Protein AF-A0A833U0K0-F1 (afdb_monomer_lite)

Organism: Juglans regia (NCBI:txid51240)

Structure (mmCIF, N/CA/C/O backbone):
data_AF-A0A833U0K0-F1
#
_entry.id   AF-A0A833U0K0-F1
#
loop_
_atom_site.group_PDB
_atom_site.id
_atom_site.type_symbol
_atom_site.label_atom_id
_atom_site.label_alt_id
_atom_site.label_comp_id
_atom_site.label_asym_id
_atom_site.label_entity_id
_atom_site.label_seq_id
_atom_site.pdbx_PDB_ins_code
_atom_site.Cartn_x
_atom_site.Cartn_y
_atom_site.Cartn_z
_atom_site.occupancy
_atom_site.B_iso_or_equiv
_atom_site.auth_seq_id
_atom_site.auth_comp_id
_atom_site.auth_asym_id
_atom_site.auth_atom_id
_atom_site.pdbx_PDB_model_num
ATOM 1 N N . MET A 1 1 ? 14.873 -7.275 -1.011 1.00 56.06 1 MET A N 1
ATOM 2 C CA . MET A 1 1 ? 14.297 -7.747 0.271 1.00 56.06 1 MET A CA 1
ATOM 3 C C . MET A 1 1 ? 14.616 -6.704 1.340 1.00 56.06 1 MET A C 1
ATOM 5 O O . MET A 1 1 ? 15.774 -6.306 1.410 1.00 56.06 1 MET A O 1
ATOM 9 N N . ARG A 1 2 ? 13.633 -6.183 2.099 1.00 70.00 2 ARG A N 1
ATOM 10 C CA . ARG A 1 2 ? 13.921 -5.158 3.129 1.00 70.00 2 ARG A CA 1
ATOM 11 C C . ARG A 1 2 ? 14.828 -5.744 4.229 1.00 70.00 2 ARG A C 1
ATOM 13 O O . ARG A 1 2 ? 14.642 -6.913 4.575 1.00 70.00 2 ARG A O 1
ATOM 20 N N . PRO A 1 3 ? 15.775 -4.975 4.798 1.00 81.50 3 PRO A N 1
ATOM 21 C CA . PRO A 1 3 ? 16.611 -5.437 5.905 1.00 81.50 3 PRO A CA 1
ATOM 22 C C . PRO A 1 3 ? 15.776 -5.949 7.088 1.00 81.50 3 PRO A C 1
ATOM 24 O O . PRO A 1 3 ? 14.815 -5.298 7.503 1.00 81.50 3 PRO A O 1
ATOM 27 N N . LYS A 1 4 ? 16.158 -7.097 7.670 1.00 82.00 4 LYS A N 1
ATOM 28 C CA . LYS A 1 4 ? 15.423 -7.727 8.788 1.00 82.00 4 LYS A CA 1
ATOM 29 C C . LYS A 1 4 ? 15.215 -6.776 9.973 1.00 82.00 4 LYS A C 1
ATOM 31 O O . LYS A 1 4 ? 14.135 -6.784 10.554 1.00 82.00 4 LYS A O 1
ATOM 36 N N . GLY A 1 5 ? 16.209 -5.936 10.278 1.00 85.88 5 GLY A N 1
ATOM 37 C CA . GLY A 1 5 ? 16.130 -4.949 11.361 1.00 85.88 5 GLY A CA 1
ATOM 38 C C . GLY A 1 5 ? 15.002 -3.931 11.167 1.00 85.88 5 GLY A C 1
ATOM 39 O O . GLY A 1 5 ? 14.215 -3.718 12.081 1.00 85.88 5 GLY A O 1
ATOM 40 N N . GLN A 1 6 ? 14.838 -3.392 9.953 1.00 85.06 6 GLN A N 1
ATOM 41 C CA . GLN A 1 6 ? 13.752 -2.449 9.647 1.00 85.06 6 GLN A CA 1
ATOM 42 C C . GLN A 1 6 ? 12.370 -3.093 9.810 1.00 85.06 6 GLN A C 1
ATOM 44 O O . GLN A 1 6 ? 11.446 -2.468 10.322 1.00 85.06 6 GLN A O 1
ATOM 49 N N . MET A 1 7 ? 12.229 -4.360 9.408 1.00 86.19 7 MET A N 1
ATOM 50 C CA . MET A 1 7 ? 10.978 -5.101 9.597 1.00 86.19 7 MET A CA 1
ATOM 51 C C . MET A 1 7 ? 10.701 -5.413 11.072 1.00 86.19 7 MET A C 1
ATOM 53 O O . MET A 1 7 ? 9.538 -5.504 11.451 1.00 86.19 7 MET A O 1
ATOM 57 N N . GLY A 1 8 ? 11.744 -5.585 11.890 1.00 91.06 8 GLY A N 1
ATOM 58 C CA . GLY A 1 8 ? 11.626 -5.731 13.342 1.00 91.06 8 GLY A CA 1
ATOM 59 C C . GLY A 1 8 ? 11.075 -4.465 13.989 1.00 91.06 8 GLY A C 1
ATOM 60 O O . GLY A 1 8 ? 10.008 -4.519 14.589 1.00 91.06 8 GLY A O 1
ATOM 61 N N . MET A 1 9 ? 11.728 -3.324 13.753 1.00 92.06 9 MET A N 1
ATOM 62 C CA . MET A 1 9 ? 11.304 -2.024 14.296 1.00 92.06 9 MET A CA 1
ATOM 63 C C . MET A 1 9 ? 9.889 -1.635 13.861 1.00 92.06 9 MET A C 1
ATOM 65 O O . MET A 1 9 ? 9.125 -1.077 14.638 1.00 92.06 9 MET A O 1
ATOM 69 N N . PHE A 1 10 ? 9.513 -1.943 12.616 1.00 88.25 10 PHE A N 1
ATOM 70 C CA . PHE A 1 10 ? 8.149 -1.705 12.152 1.00 88.25 10 PHE A CA 1
ATOM 71 C C . PHE A 1 10 ? 7.121 -2.528 12.940 1.00 88.25 10 PHE A C 1
ATOM 73 O O . PHE A 1 10 ? 6.083 -1.995 13.318 1.00 88.25 10 PHE A O 1
ATOM 80 N N . ARG A 1 11 ? 7.398 -3.813 13.207 1.00 92.31 11 ARG A N 1
ATOM 81 C CA . ARG A 1 11 ? 6.494 -4.657 14.008 1.00 92.31 11 ARG A CA 1
ATOM 82 C C . ARG A 1 11 ? 6.409 -4.180 15.451 1.00 92.31 11 ARG A C 1
ATOM 84 O O . ARG A 1 11 ? 5.308 -4.085 15.971 1.00 92.31 11 ARG A O 1
ATOM 91 N N . GLU A 1 12 ? 7.545 -3.833 16.042 1.00 96.00 12 GLU A N 1
ATOM 92 C CA . GLU A 1 12 ? 7.615 -3.283 17.395 1.00 96.00 12 GLU A CA 1
ATOM 93 C C . GLU A 1 12 ? 6.802 -1.987 17.513 1.00 96.00 12 GLU A C 1
ATOM 95 O O . GLU A 1 12 ? 6.012 -1.835 18.438 1.00 96.00 12 GLU A O 1
ATOM 100 N N . ALA A 1 13 ? 6.901 -1.085 16.531 1.00 94.56 13 ALA A N 1
ATOM 101 C CA . ALA A 1 13 ? 6.092 0.129 16.507 1.00 94.56 13 ALA A CA 1
ATOM 102 C C . ALA A 1 13 ? 4.584 -0.167 16.439 1.00 94.56 13 ALA A C 1
ATOM 104 O O . ALA A 1 13 ? 3.803 0.524 17.088 1.00 94.56 13 ALA A O 1
ATOM 105 N N . LEU A 1 14 ? 4.157 -1.183 15.680 1.00 95.69 14 LEU A N 1
ATOM 106 C CA . LEU A 1 14 ? 2.748 -1.589 15.662 1.00 95.69 14 LEU A CA 1
ATOM 107 C C . LEU A 1 14 ? 2.306 -2.170 17.008 1.00 95.69 14 LEU A C 1
ATOM 109 O O . LEU A 1 14 ? 1.221 -1.844 17.475 1.00 95.69 14 LEU A O 1
ATOM 113 N N . GLU A 1 15 ? 3.150 -2.990 17.629 1.00 96.00 15 GLU A N 1
ATOM 114 C CA . GLU A 1 15 ? 2.871 -3.645 18.907 1.00 96.00 15 GLU A CA 1
ATOM 115 C C . GLU A 1 15 ? 2.772 -2.639 20.060 1.00 96.00 15 GLU A C 1
ATOM 117 O O . GLU A 1 15 ? 1.771 -2.628 20.765 1.00 96.00 15 GLU A O 1
ATOM 122 N N . ILE A 1 16 ? 3.735 -1.719 20.190 1.00 96.69 16 ILE A N 1
ATOM 123 C CA . ILE A 1 16 ? 3.742 -0.681 21.240 1.00 96.69 16 ILE A CA 1
ATOM 124 C C . ILE A 1 16 ? 2.510 0.233 21.155 1.00 96.69 16 ILE A C 1
ATOM 126 O O . ILE A 1 16 ? 2.073 0.781 22.165 1.00 96.69 16 ILE A O 1
ATOM 130 N N . ASN A 1 17 ? 1.955 0.418 19.955 1.00 96.38 17 ASN A N 1
ATOM 131 C CA . ASN A 1 17 ? 0.803 1.289 19.726 1.00 96.38 17 ASN A CA 1
ATOM 132 C C . ASN A 1 17 ? -0.531 0.524 19.629 1.00 96.38 17 ASN A C 1
ATOM 134 O O . ASN A 1 17 ? -1.540 1.128 19.255 1.00 96.38 17 ASN A O 1
ATOM 138 N N . ASP A 1 18 ? -0.547 -0.785 19.916 1.00 96.50 18 ASP A N 1
ATOM 139 C CA . ASP A 1 18 ? -1.721 -1.658 19.768 1.00 96.50 18 ASP A CA 1
ATOM 140 C C . ASP A 1 18 ? -2.400 -1.521 18.391 1.00 96.50 18 ASP A C 1
ATOM 142 O O . ASP A 1 18 ? -3.627 -1.509 18.266 1.00 96.50 18 ASP A O 1
ATOM 146 N N . LEU A 1 19 ? -1.600 -1.368 17.333 1.00 97.38 19 LEU A N 1
ATOM 147 C CA . LEU A 1 19 ? -2.072 -1.187 15.965 1.00 97.38 19 LEU A CA 1
ATOM 148 C C . LEU A 1 19 ? -2.176 -2.534 15.252 1.00 97.38 19 LEU A C 1
ATOM 150 O O . LEU A 1 19 ? -1.190 -3.244 15.054 1.00 97.38 19 LEU A O 1
ATOM 154 N N . TYR A 1 20 ? -3.378 -2.849 14.780 1.00 94.88 20 TYR A N 1
ATOM 155 C CA . TYR A 1 20 ? -3.669 -4.096 14.082 1.00 94.88 20 TYR A CA 1
ATOM 156 C C . TYR A 1 20 ? -3.960 -3.833 12.613 1.00 94.88 20 TYR A C 1
ATOM 158 O O . TYR A 1 20 ? -4.687 -2.900 12.277 1.00 94.88 20 TYR A O 1
ATOM 166 N N . ASP A 1 21 ? -3.426 -4.684 11.739 1.00 94.88 21 ASP A N 1
ATOM 167 C CA . ASP A 1 21 ? -3.758 -4.689 10.313 1.00 94.88 21 ASP A CA 1
ATOM 168 C C . ASP A 1 21 ? -5.268 -4.911 10.135 1.00 94.88 21 ASP A C 1
ATOM 170 O O . ASP A 1 21 ? -5.817 -5.901 10.621 1.00 94.88 21 ASP A O 1
ATOM 174 N N . MET A 1 22 ? -5.942 -3.980 9.459 1.00 94.75 22 MET A N 1
ATOM 175 C CA . MET A 1 22 ? -7.389 -4.051 9.231 1.00 94.75 22 MET A CA 1
ATOM 176 C C . MET A 1 22 ? -7.769 -5.066 8.147 1.00 94.75 22 MET A C 1
ATOM 178 O O . MET A 1 22 ? -8.950 -5.362 7.971 1.00 94.75 22 MET A O 1
ATOM 182 N N . GLY A 1 23 ? -6.789 -5.610 7.421 1.00 92.06 23 GLY A N 1
ATOM 183 C CA . GLY A 1 23 ? -7.043 -6.493 6.291 1.00 92.06 23 GLY A CA 1
ATOM 184 C C . GLY A 1 23 ? -7.661 -5.751 5.106 1.00 92.06 23 GLY A C 1
ATOM 185 O O . GLY A 1 23 ? -7.593 -4.528 5.023 1.00 92.06 23 GLY A O 1
ATOM 186 N N . TYR A 1 24 ? -8.209 -6.514 4.161 1.00 92.62 24 TYR A N 1
ATOM 187 C CA . TYR A 1 24 ? -8.788 -6.006 2.917 1.00 92.62 24 TYR A CA 1
ATOM 188 C C . TYR A 1 24 ? -10.021 -6.821 2.531 1.00 92.62 24 TYR A C 1
ATOM 190 O O . TYR A 1 24 ? -10.082 -8.025 2.782 1.00 92.62 24 TYR A O 1
ATOM 198 N N . VAL A 1 25 ? -10.964 -6.172 1.856 1.00 91.56 25 VAL A N 1
ATOM 199 C CA . VAL A 1 25 ? -12.017 -6.812 1.066 1.00 91.56 25 VAL A CA 1
ATOM 200 C C . VAL A 1 25 ? -11.636 -6.684 -0.407 1.00 91.56 25 VAL A C 1
ATOM 202 O O . VAL A 1 25 ? -11.413 -5.574 -0.882 1.00 91.56 25 VAL A O 1
ATOM 205 N N . GLY A 1 26 ? -11.549 -7.799 -1.134 1.00 88.69 26 GLY A N 1
ATOM 206 C CA . GLY A 1 26 ? -11.089 -7.813 -2.530 1.00 88.69 26 GLY A CA 1
ATOM 207 C C . GLY A 1 26 ? -9.569 -7.972 -2.665 1.00 88.69 26 GLY A C 1
ATOM 208 O O . GLY A 1 26 ? -8.947 -8.677 -1.869 1.00 88.69 26 GLY A O 1
ATOM 209 N N . ASP A 1 27 ? -8.972 -7.355 -3.694 1.00 87.81 27 ASP A N 1
ATOM 210 C CA . ASP A 1 27 ? -7.545 -7.523 -4.018 1.00 87.81 27 ASP A CA 1
ATOM 211 C C . ASP A 1 27 ? -6.632 -6.860 -2.966 1.00 87.81 27 ASP A C 1
ATOM 213 O O . ASP A 1 27 ? -6.602 -5.641 -2.819 1.00 87.81 27 ASP A O 1
ATOM 217 N N . CYS A 1 28 ? -5.846 -7.654 -2.237 1.00 90.06 28 CYS A N 1
ATOM 218 C CA . CYS A 1 28 ? -4.974 -7.151 -1.175 1.00 90.06 28 CYS A CA 1
ATOM 219 C C . CYS A 1 28 ? -3.616 -6.629 -1.677 1.00 90.06 28 CYS A C 1
ATOM 221 O O . CYS A 1 28 ? -2.801 -6.169 -0.873 1.00 90.06 28 CYS A O 1
ATOM 223 N N . PHE A 1 29 ? -3.336 -6.708 -2.980 1.00 89.38 29 PHE A N 1
ATOM 224 C CA . PHE A 1 29 ? -2.074 -6.246 -3.545 1.00 89.38 29 PHE A CA 1
ATOM 225 C C . PHE A 1 29 ? -2.098 -4.744 -3.841 1.00 89.38 29 PHE A C 1
ATOM 227 O O . PHE A 1 29 ? -2.996 -4.234 -4.508 1.00 89.38 29 PHE A O 1
ATOM 234 N N . THR A 1 30 ? -1.062 -4.035 -3.396 1.00 87.88 30 THR A N 1
ATOM 235 C CA . THR A 1 30 ? -0.940 -2.575 -3.572 1.00 87.88 30 THR A CA 1
ATOM 236 C C . THR A 1 30 ? 0.180 -2.193 -4.538 1.00 87.88 30 THR A C 1
ATOM 238 O O . THR A 1 30 ? 0.292 -1.041 -4.959 1.00 87.88 30 THR A O 1
ATOM 241 N N . TRP A 1 31 ? 0.978 -3.177 -4.959 1.00 88.12 31 TRP A N 1
ATOM 242 C CA . TRP A 1 31 ? 2.044 -3.016 -5.932 1.00 88.12 31 TRP A CA 1
ATOM 243 C C . TRP A 1 31 ? 2.143 -4.229 -6.865 1.00 88.12 31 TRP A C 1
ATOM 245 O O . TRP A 1 31 ? 1.825 -5.357 -6.491 1.00 88.12 31 TRP A O 1
ATOM 255 N N . SER A 1 32 ? 2.616 -3.996 -8.088 1.00 88.50 32 SER A N 1
ATOM 256 C CA . SER A 1 32 ? 3.035 -5.048 -9.015 1.00 88.50 32 SER A CA 1
ATOM 257 C C . SER A 1 32 ? 4.229 -4.573 -9.835 1.00 88.50 32 SER A C 1
ATOM 259 O O . SER A 1 32 ? 4.370 -3.368 -10.069 1.00 88.50 32 SER A O 1
ATOM 261 N N . ASN A 1 33 ? 5.049 -5.506 -10.316 1.00 87.06 33 ASN A N 1
ATOM 262 C CA . ASN A 1 33 ? 6.130 -5.179 -11.250 1.00 87.06 33 ASN A CA 1
ATOM 263 C C . ASN A 1 33 ? 5.613 -4.813 -12.656 1.00 87.06 33 ASN A C 1
ATOM 265 O O . ASN A 1 33 ? 6.348 -4.220 -13.440 1.00 87.06 33 ASN A O 1
ATOM 269 N N . GLY A 1 34 ? 4.342 -5.106 -12.963 1.00 84.00 34 GLY A N 1
ATOM 270 C CA . GLY A 1 34 ? 3.680 -4.715 -14.210 1.00 84.00 34 GLY A CA 1
ATOM 271 C C . GLY A 1 34 ? 4.151 -5.480 -15.448 1.0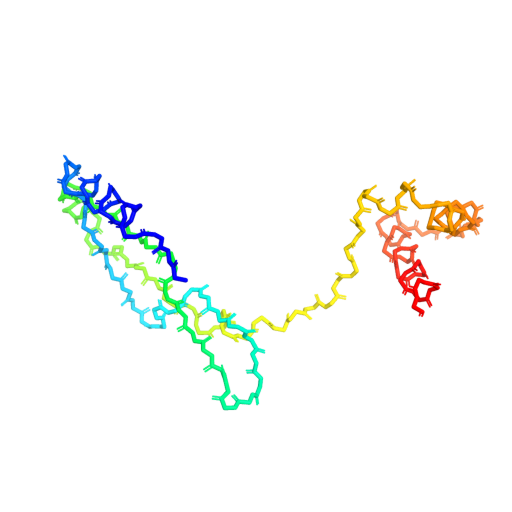0 84.00 34 GLY A C 1
ATOM 272 O O . GLY A 1 34 ? 3.948 -5.003 -16.562 1.00 84.00 34 GLY A O 1
ATOM 273 N N . HIS A 1 35 ? 4.804 -6.629 -15.270 1.00 86.56 35 HIS A N 1
ATOM 274 C CA . HIS A 1 35 ? 5.239 -7.467 -16.384 1.00 86.56 35 HIS A CA 1
ATOM 275 C C . HIS A 1 35 ? 4.050 -8.229 -16.985 1.00 86.56 35 HIS A C 1
ATOM 277 O O . HIS A 1 35 ? 3.124 -8.610 -16.275 1.00 86.56 35 HIS A O 1
ATOM 283 N N . ASN A 1 36 ? 4.085 -8.469 -18.295 1.00 86.94 36 ASN A N 1
ATOM 284 C CA . ASN A 1 36 ? 3.044 -9.217 -19.010 1.00 86.94 36 ASN A CA 1
ATOM 285 C C . ASN A 1 36 ? 3.444 -10.683 -19.265 1.00 86.94 36 ASN A C 1
ATOM 287 O O . ASN A 1 36 ? 2.865 -11.339 -20.127 1.00 86.94 36 ASN A O 1
ATOM 291 N N . ASP A 1 37 ? 4.456 -11.181 -18.557 1.00 89.06 37 ASP A N 1
ATOM 292 C CA . ASP A 1 37 ? 5.020 -12.519 -18.717 1.00 89.06 37 ASP A CA 1
ATOM 293 C C . ASP A 1 37 ? 4.943 -13.330 -17.409 1.00 89.06 37 ASP A C 1
ATOM 295 O O . ASP A 1 37 ? 4.328 -12.926 -16.420 1.00 89.06 37 ASP A O 1
ATOM 299 N N . HIS A 1 38 ? 5.591 -14.495 -17.398 1.00 91.44 38 HIS A N 1
ATOM 300 C CA . HIS A 1 38 ? 5.640 -15.403 -16.251 1.00 91.44 38 HIS A CA 1
ATOM 301 C C . HIS A 1 38 ? 6.410 -14.848 -15.038 1.00 91.44 38 HIS A C 1
ATOM 303 O O . HIS A 1 38 ? 6.391 -15.464 -13.976 1.00 91.44 38 HIS A O 1
ATOM 309 N N . THR A 1 39 ? 7.080 -13.701 -15.171 1.00 92.50 39 THR A N 1
ATOM 310 C CA . THR A 1 39 ? 7.769 -13.023 -14.066 1.00 92.50 39 THR A CA 1
ATOM 311 C C . THR A 1 39 ? 6.861 -12.023 -13.342 1.00 92.50 39 THR A C 1
ATOM 313 O O . THR A 1 39 ? 7.296 -11.360 -12.394 1.00 92.50 39 THR A O 1
ATOM 316 N N . PHE A 1 40 ? 5.592 -11.902 -13.756 1.00 89.12 40 PHE A N 1
ATOM 317 C CA . PHE A 1 40 ? 4.601 -11.056 -13.099 1.00 89.12 40 PHE A CA 1
ATOM 318 C C . PHE A 1 40 ? 4.501 -11.361 -11.601 1.00 89.12 40 PHE A C 1
ATOM 320 O O . PHE A 1 40 ? 4.172 -12.470 -11.184 1.00 89.12 40 PHE A O 1
ATOM 327 N N . THR A 1 41 ? 4.768 -10.342 -10.788 1.00 90.44 41 THR A N 1
ATOM 328 C CA . THR A 1 41 ? 4.732 -10.421 -9.327 1.00 90.44 41 THR A CA 1
ATOM 329 C C . THR A 1 41 ? 3.887 -9.282 -8.777 1.00 90.44 41 THR A C 1
ATOM 331 O O . THR A 1 41 ? 4.037 -8.127 -9.190 1.00 90.44 41 THR A O 1
ATOM 334 N N . LYS A 1 42 ? 3.023 -9.602 -7.810 1.00 90.88 42 LYS A N 1
ATOM 335 C CA . LYS A 1 42 ? 2.287 -8.630 -6.998 1.00 90.88 42 LYS A CA 1
ATOM 336 C C . LYS A 1 42 ? 2.740 -8.707 -5.543 1.00 90.88 42 LYS A C 1
ATOM 338 O O . LYS A 1 42 ? 2.978 -9.793 -5.023 1.00 90.88 42 LYS A O 1
ATOM 343 N N . GLU A 1 43 ? 2.805 -7.560 -4.879 1.00 89.12 43 GLU A N 1
ATOM 344 C CA . GLU A 1 43 ? 3.137 -7.462 -3.458 1.00 89.12 43 GLU A CA 1
ATOM 345 C C . GLU A 1 43 ? 2.153 -6.542 -2.725 1.00 89.12 43 GLU A C 1
ATOM 347 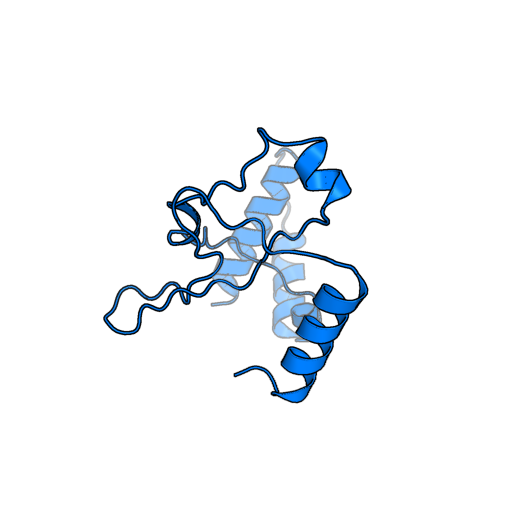O O . GLU A 1 43 ? 1.594 -5.597 -3.289 1.00 89.12 43 GLU A O 1
ATOM 352 N N . ARG A 1 44 ? 1.950 -6.810 -1.432 1.00 90.38 44 ARG A N 1
ATOM 353 C CA . ARG A 1 44 ? 1.220 -5.922 -0.522 1.00 90.38 44 ARG A CA 1
ATOM 354 C C . ARG A 1 44 ? 2.216 -5.068 0.249 1.00 90.38 44 ARG A C 1
ATOM 356 O O . ARG A 1 44 ? 2.787 -5.526 1.242 1.00 90.38 44 ARG A O 1
ATOM 363 N N . LEU A 1 45 ? 2.435 -3.847 -0.226 1.00 88.06 45 LEU A N 1
ATOM 364 C CA . LEU A 1 45 ? 3.389 -2.914 0.374 1.00 88.06 45 LEU A CA 1
ATOM 365 C C . LEU A 1 45 ? 2.728 -1.969 1.374 1.00 88.06 45 LEU A C 1
ATOM 367 O O . LEU A 1 45 ? 3.357 -1.620 2.373 1.00 88.06 45 LEU A O 1
ATOM 371 N N . ASP A 1 46 ? 1.468 -1.616 1.141 1.00 89.12 46 ASP A N 1
ATOM 372 C CA . ASP A 1 46 ? 0.717 -0.697 1.984 1.00 89.12 46 ASP A CA 1
ATOM 373 C C . ASP A 1 46 ? -0.177 -1.484 2.949 1.00 89.12 46 ASP A C 1
ATOM 375 O O . ASP A 1 46 ? -0.783 -2.514 2.615 1.00 89.12 46 ASP A O 1
ATOM 379 N N . ARG A 1 47 ? -0.222 -1.025 4.199 1.00 91.00 47 ARG A N 1
ATOM 380 C CA . ARG A 1 47 ? -1.028 -1.621 5.266 1.00 91.00 47 ARG A CA 1
ATOM 381 C C . ARG A 1 47 ? -1.807 -0.523 5.955 1.00 91.00 47 ARG A C 1
ATOM 383 O O . ARG A 1 47 ? -1.232 0.491 6.334 1.00 91.00 47 ARG A O 1
ATOM 390 N N . PHE A 1 48 ? -3.093 -0.767 6.147 1.00 93.62 48 PHE A N 1
ATOM 391 C CA . PHE A 1 48 ? -3.944 0.086 6.956 1.00 93.62 48 PHE A CA 1
ATOM 392 C C . PHE A 1 48 ? -4.057 -0.566 8.324 1.00 93.62 48 PHE A C 1
ATOM 394 O O . PHE A 1 48 ? -4.435 -1.734 8.428 1.00 93.62 48 PHE A O 1
ATOM 401 N N . VAL A 1 49 ? -3.670 0.169 9.359 1.00 95.94 49 VAL A N 1
ATOM 402 C CA . VAL A 1 49 ? -3.632 -0.331 10.730 1.00 95.94 49 VAL A CA 1
ATOM 403 C C . VAL A 1 49 ? -4.487 0.556 11.620 1.00 95.94 49 VAL A C 1
ATOM 405 O O . VAL A 1 49 ? -4.556 1.765 11.404 1.00 95.94 49 VAL A O 1
ATOM 408 N N . ALA A 1 50 ? -5.143 -0.040 12.608 1.00 97.25 50 ALA A N 1
ATOM 409 C CA . ALA A 1 50 ? -5.977 0.682 13.558 1.00 97.25 50 ALA A CA 1
ATOM 410 C C . ALA A 1 50 ? -5.890 0.057 14.947 1.00 97.25 50 ALA A C 1
ATOM 412 O O . ALA A 1 50 ? -5.745 -1.162 15.088 1.00 97.25 50 ALA A O 1
ATOM 413 N N . ASN A 1 51 ? -6.010 0.901 15.970 1.00 97.69 51 ASN A N 1
ATOM 414 C CA . ASN A 1 51 ? -6.080 0.444 17.348 1.00 97.69 51 ASN A CA 1
ATOM 415 C C . ASN A 1 51 ? -7.482 -0.071 17.700 1.00 97.69 51 ASN A C 1
ATOM 417 O O . ASN A 1 51 ? -8.433 0.015 16.914 1.00 97.69 51 ASN A O 1
ATOM 421 N N . LYS A 1 52 ? -7.607 -0.656 18.892 1.00 96.12 52 LYS A N 1
ATOM 422 C CA . LYS A 1 52 ? -8.873 -1.212 19.380 1.00 96.12 52 LYS A CA 1
ATOM 423 C C . LYS A 1 52 ? -9.992 -0.165 19.426 1.00 96.12 52 LYS A C 1
ATOM 425 O O . LYS A 1 52 ? -11.052 -0.418 18.864 1.00 96.12 52 LYS A O 1
ATOM 430 N N . GLU A 1 53 ? -9.732 1.004 20.011 1.00 97.19 53 GLU A N 1
ATOM 431 C CA . GLU A 1 53 ? -10.743 2.058 20.170 1.00 97.19 53 GLU A CA 1
ATOM 432 C C . GLU A 1 53 ? -11.307 2.525 18.817 1.00 97.19 53 GLU A C 1
ATOM 434 O O . GLU A 1 53 ? -12.519 2.665 18.646 1.00 97.19 53 GLU A O 1
ATOM 439 N N . TRP A 1 54 ? -10.442 2.714 17.816 1.00 97.38 54 TRP A N 1
ATOM 440 C CA . TRP A 1 54 ? -10.871 3.111 16.479 1.00 97.38 54 TRP A CA 1
ATOM 441 C C . TRP A 1 54 ? -11.746 2.034 15.827 1.00 97.38 54 TRP A C 1
ATOM 443 O O . TRP A 1 54 ? -12.802 2.350 15.279 1.00 97.38 54 TRP A O 1
ATOM 453 N N . ARG A 1 55 ? -11.360 0.752 15.930 1.00 95.50 55 ARG A N 1
ATOM 454 C CA . ARG A 1 55 ? -12.145 -0.368 15.375 1.00 95.50 55 ARG A CA 1
ATOM 455 C C . ARG A 1 55 ? -13.514 -0.504 16.037 1.00 95.50 55 ARG A C 1
ATOM 457 O O . ARG A 1 55 ? -14.490 -0.797 15.353 1.00 95.50 55 ARG A O 1
ATOM 464 N N . GLU A 1 56 ? -13.595 -0.268 17.343 1.00 95.94 56 GLU A N 1
ATOM 465 C CA . GLU A 1 56 ? -14.859 -0.294 18.087 1.00 95.94 56 GLU A CA 1
ATOM 466 C C . GLU A 1 56 ? -15.791 0.851 17.678 1.00 95.94 56 GLU A C 1
ATOM 468 O O . GLU A 1 56 ? -17.005 0.652 17.609 1.00 95.94 56 GLU A O 1
ATOM 473 N N . ARG A 1 57 ? -15.229 2.021 17.345 1.00 97.75 57 ARG A N 1
ATOM 474 C CA . ARG A 1 57 ? -15.981 3.198 16.890 1.00 97.75 57 ARG A CA 1
ATOM 475 C C . ARG A 1 57 ? -16.426 3.102 15.426 1.00 97.75 57 ARG A C 1
ATOM 477 O O . ARG A 1 57 ? -17.507 3.575 15.088 1.00 97.75 57 ARG A O 1
ATOM 484 N N . PHE A 1 58 ? -15.619 2.489 14.560 1.00 96.75 58 PHE A N 1
ATOM 485 C CA . PHE A 1 58 ? -15.816 2.470 13.105 1.00 96.75 58 PHE A CA 1
ATOM 486 C C . PHE A 1 58 ? -15.980 1.050 12.540 1.00 96.75 58 PHE A C 1
ATOM 488 O O . PHE A 1 58 ? -15.330 0.669 11.570 1.00 96.75 58 PHE A O 1
ATOM 495 N N . GLN A 1 59 ? -16.900 0.271 13.110 1.00 94.12 59 GLN A N 1
ATOM 496 C CA . GLN A 1 59 ? -17.084 -1.160 12.801 1.00 94.12 59 GLN A CA 1
ATOM 497 C C . GLN A 1 59 ? -17.480 -1.464 11.346 1.00 94.12 59 GLN A C 1
ATOM 499 O O . GLN A 1 59 ? -17.279 -2.575 10.861 1.00 94.12 59 GLN A O 1
ATOM 504 N N . LEU A 1 60 ? -18.069 -0.488 10.649 1.00 95.25 60 LEU A N 1
ATOM 505 C CA . LEU A 1 60 ? -18.499 -0.636 9.257 1.00 95.25 60 LEU A CA 1
ATOM 506 C C . LEU A 1 60 ? -17.414 -0.250 8.247 1.00 95.25 60 LEU A C 1
ATOM 508 O O . LEU A 1 60 ? -17.582 -0.518 7.057 1.00 95.25 60 LEU A O 1
ATOM 512 N N . VAL A 1 61 ? -16.319 0.379 8.690 1.00 95.25 61 VAL A N 1
ATOM 513 C CA . VAL A 1 61 ? -15.242 0.782 7.785 1.00 95.25 61 VAL A CA 1
ATOM 514 C C . VAL A 1 61 ? -14.445 -0.447 7.375 1.00 95.25 61 VAL A C 1
ATOM 516 O O . VAL A 1 61 ? -13.989 -1.230 8.204 1.00 95.25 61 VAL A O 1
ATOM 519 N N . LYS A 1 62 ? -14.269 -0.600 6.065 1.00 93.44 62 LYS A N 1
ATOM 520 C CA . LYS A 1 62 ? -13.484 -1.670 5.459 1.00 93.44 62 LYS A CA 1
ATOM 521 C C . LYS A 1 62 ? -12.479 -1.061 4.500 1.00 93.44 62 LYS A C 1
ATOM 523 O O . LYS A 1 62 ? -12.733 -0.022 3.894 1.00 93.44 62 LYS A O 1
ATOM 528 N N . VAL A 1 63 ? -11.340 -1.723 4.363 1.00 92.94 63 VAL A N 1
ATOM 529 C CA . VAL A 1 63 ? -10.350 -1.376 3.349 1.00 92.94 63 VAL A CA 1
ATOM 530 C C . VAL A 1 63 ? -10.694 -2.154 2.092 1.00 92.94 63 VAL A C 1
ATOM 532 O O . VAL A 1 63 ? -10.675 -3.384 2.102 1.00 92.94 63 VAL A O 1
ATOM 535 N N . GLU A 1 64 ? -11.016 -1.453 1.014 1.00 91.75 64 GLU A N 1
ATOM 536 C CA . GLU A 1 64 ? -11.333 -2.093 -0.258 1.00 91.75 64 GLU A CA 1
ATOM 537 C C . GLU A 1 64 ? -10.108 -2.146 -1.168 1.00 91.75 64 GLU A C 1
ATOM 539 O O . GLU A 1 64 ? -9.448 -1.145 -1.455 1.00 91.75 64 GLU A O 1
ATOM 544 N N . GLY A 1 65 ? -9.817 -3.358 -1.621 1.00 85.50 65 GLY A N 1
ATOM 545 C CA . GLY A 1 65 ? -8.810 -3.657 -2.612 1.00 85.50 65 GLY A CA 1
ATOM 546 C C . GLY A 1 65 ? -9.317 -3.376 -4.016 1.00 85.50 65 GLY A C 1
ATOM 547 O O . GLY A 1 65 ? -10.256 -4.019 -4.480 1.00 85.50 65 GLY A O 1
ATOM 548 N N . ASN A 1 66 ? -8.699 -2.437 -4.727 1.00 73.06 66 ASN A N 1
ATOM 549 C CA . ASN A 1 66 ? -9.096 -2.130 -6.098 1.00 73.06 66 ASN A CA 1
ATOM 550 C C . ASN A 1 66 ? -8.266 -2.957 -7.090 1.00 73.06 66 ASN A C 1
ATOM 552 O O . ASN A 1 66 ? -7.085 -2.686 -7.321 1.00 73.06 66 ASN A O 1
ATOM 556 N N . GLU A 1 67 ? -8.922 -3.924 -7.734 1.00 62.81 67 GLU A N 1
ATOM 557 C CA . GLU A 1 67 ? -8.347 -4.826 -8.747 1.00 62.81 67 GLU A CA 1
ATOM 558 C C . GLU A 1 67 ? -7.613 -4.089 -9.885 1.00 62.81 67 GLU A C 1
ATOM 560 O O . GLU A 1 67 ? -6.725 -4.642 -10.543 1.00 62.81 67 GLU A O 1
ATOM 565 N N . LYS A 1 68 ? -7.951 -2.814 -10.128 1.00 57.62 68 LYS A N 1
ATOM 566 C CA . LYS A 1 68 ? -7.374 -2.006 -11.211 1.00 57.62 68 LYS A CA 1
ATOM 567 C C . LYS A 1 68 ? -5.939 -1.552 -10.937 1.00 57.62 68 LYS A C 1
ATOM 569 O O . LYS A 1 68 ? -5.257 -1.173 -11.890 1.00 57.62 68 LYS A O 1
ATOM 574 N N . TYR A 1 69 ? -5.434 -1.613 -9.700 1.00 53.53 69 TYR A N 1
ATOM 575 C CA . TYR A 1 69 ? -4.048 -1.211 -9.407 1.00 53.53 69 TYR A CA 1
ATOM 576 C C . TYR A 1 69 ? -2.995 -2.164 -9.997 1.00 53.53 69 TYR A C 1
ATOM 578 O O . TYR A 1 69 ? -1.878 -1.728 -10.272 1.00 53.53 69 TYR A O 1
ATOM 586 N N . GLY A 1 70 ? -3.357 -3.415 -10.310 1.00 49.97 70 GLY A N 1
ATOM 587 C CA . GLY A 1 70 ? -2.503 -4.326 -11.086 1.00 49.97 70 GLY A CA 1
ATOM 588 C C . GLY A 1 70 ? -2.426 -3.992 -12.583 1.00 49.97 70 GLY A C 1
ATOM 589 O O . GLY A 1 70 ? -1.544 -4.484 -13.277 1.00 49.97 70 GLY A O 1
ATOM 590 N N . LYS A 1 71 ? -3.327 -3.137 -13.085 1.00 46.66 71 LYS A N 1
ATOM 591 C CA . LYS A 1 71 ? -3.371 -2.647 -14.470 1.00 46.66 71 LYS A CA 1
ATOM 592 C C . LYS A 1 71 ? -3.250 -1.126 -14.495 1.00 46.66 71 LYS A C 1
ATOM 594 O O . LYS A 1 71 ? -4.035 -0.443 -15.156 1.00 46.66 71 LYS A O 1
ATOM 599 N N . ARG A 1 72 ? -2.243 -0.559 -13.818 1.00 52.44 72 ARG A N 1
ATOM 600 C CA . ARG A 1 72 ? -1.727 0.741 -14.264 1.00 52.44 72 ARG A CA 1
ATOM 601 C C . ARG A 1 72 ? -1.207 0.522 -15.683 1.00 52.44 72 ARG A C 1
ATOM 603 O O . ARG A 1 72 ? -0.036 0.223 -15.879 1.00 52.44 72 ARG A O 1
ATOM 610 N N . ILE A 1 73 ? -2.083 0.705 -16.676 1.00 49.28 73 ILE A N 1
ATOM 611 C CA . ILE A 1 73 ? -1.673 1.255 -17.960 1.00 49.28 73 ILE A CA 1
ATOM 612 C C . ILE A 1 73 ? -0.903 2.493 -17.536 1.00 49.28 73 ILE A C 1
ATOM 614 O O . ILE A 1 73 ? -1.503 3.480 -17.101 1.00 49.28 73 ILE A O 1
ATOM 618 N N . ARG A 1 74 ? 0.429 2.404 -17.518 1.00 53.94 74 ARG A N 1
ATOM 619 C CA . ARG A 1 74 ? 1.268 3.585 -17.458 1.00 53.94 74 ARG A CA 1
ATOM 620 C C . ARG A 1 74 ? 0.851 4.342 -18.706 1.00 53.94 74 ARG A C 1
ATOM 622 O O . ARG A 1 74 ? 1.344 4.055 -19.789 1.00 53.94 74 ARG A O 1
ATOM 629 N N . LYS A 1 75 ? -0.132 5.244 -18.592 1.00 51.97 75 LYS A N 1
ATOM 630 C CA . LYS A 1 75 ? -0.256 6.335 -19.545 1.00 51.97 75 LYS A CA 1
ATOM 631 C C . LYS A 1 75 ? 1.136 6.929 -19.504 1.00 51.97 75 LYS A C 1
ATOM 633 O O . LYS A 1 75 ? 1.537 7.437 -18.459 1.00 51.97 75 LYS A O 1
ATOM 638 N N . PHE A 1 76 ? 1.892 6.691 -20.567 1.00 48.97 76 PHE A N 1
ATOM 639 C CA . PHE A 1 76 ? 3.268 7.119 -20.721 1.00 48.97 76 PHE A CA 1
ATOM 640 C C . PHE A 1 76 ? 3.207 8.637 -20.869 1.00 48.97 76 PHE A C 1
ATOM 642 O O . PHE A 1 76 ? 3.232 9.194 -21.959 1.00 48.97 76 PHE A O 1
ATOM 649 N N . TRP A 1 77 ? 2.916 9.310 -19.761 1.00 50.72 77 TRP A N 1
ATOM 650 C CA . TRP A 1 77 ? 2.983 10.745 -19.670 1.00 50.72 77 TRP A CA 1
ATOM 651 C C . TRP A 1 77 ? 4.458 11.047 -19.585 1.00 50.72 77 TRP A C 1
ATOM 653 O O . TRP A 1 77 ? 5.127 10.634 -18.637 1.00 50.72 77 TRP A O 1
ATOM 663 N N . PHE A 1 78 ? 4.946 11.718 -20.620 1.00 62.34 78 PHE A N 1
ATOM 664 C CA . PHE A 1 78 ? 6.263 12.312 -20.614 1.00 62.34 78 PHE A CA 1
ATOM 665 C C . PHE A 1 78 ? 6.441 13.086 -19.304 1.00 62.34 78 PHE A C 1
ATOM 667 O O . PHE A 1 78 ? 5.657 13.987 -18.989 1.00 62.34 78 PHE A O 1
ATOM 674 N N . LYS A 1 79 ? 7.436 12.682 -18.516 1.00 66.56 79 LYS A N 1
ATOM 675 C CA . LYS A 1 79 ? 7.807 13.338 -17.269 1.00 66.56 79 LYS A CA 1
ATOM 676 C C . LYS A 1 79 ? 9.150 13.999 -17.506 1.00 66.56 79 LYS A C 1
ATOM 678 O O . LYS A 1 79 ? 10.146 13.317 -17.699 1.00 66.56 79 LYS A O 1
ATOM 683 N N . PHE A 1 80 ? 9.146 15.322 -17.488 1.00 71.50 80 PHE A N 1
ATOM 684 C CA . PHE A 1 80 ? 10.373 16.093 -17.519 1.00 71.50 80 PHE A CA 1
ATOM 685 C C . PHE A 1 80 ? 11.124 15.926 -16.193 1.00 71.50 80 PHE A C 1
ATOM 687 O O . PHE A 1 80 ? 10.534 16.109 -15.122 1.00 71.50 80 PHE A O 1
ATOM 694 N N . GLU A 1 81 ? 12.413 15.600 -16.251 1.00 72.81 81 GLU A N 1
ATOM 695 C CA . GLU A 1 81 ? 13.286 15.598 -15.080 1.00 72.81 81 GLU A CA 1
ATOM 696 C C . GLU A 1 81 ? 14.184 16.833 -15.099 1.00 72.81 81 GLU A C 1
ATOM 698 O O . GLU A 1 81 ? 14.908 17.075 -16.058 1.00 72.81 81 GLU A O 1
ATOM 703 N N . ALA A 1 82 ? 14.182 17.609 -14.011 1.00 72.88 82 ALA A N 1
ATOM 704 C CA . ALA A 1 82 ? 15.006 18.817 -13.896 1.00 72.88 82 ALA A CA 1
ATOM 705 C C . ALA A 1 82 ? 16.516 18.546 -14.057 1.00 72.88 82 ALA A C 1
ATOM 707 O O . ALA A 1 82 ? 17.275 19.463 -14.358 1.00 72.88 82 ALA A O 1
ATOM 708 N N . GLY A 1 83 ? 16.951 17.293 -13.874 1.00 73.06 83 GLY A N 1
ATOM 709 C CA . GLY A 1 83 ? 18.321 16.857 -14.139 1.00 73.06 83 GLY A CA 1
ATOM 710 C C . GLY A 1 83 ? 18.737 17.001 -15.604 1.00 73.06 83 GLY A C 1
ATOM 711 O O . GLY A 1 83 ? 19.900 17.296 -15.847 1.00 73.06 83 GLY A O 1
ATOM 712 N N . TRP A 1 84 ? 17.802 16.897 -16.554 1.00 75.69 84 TRP A N 1
ATOM 713 C CA . TRP A 1 84 ? 18.088 17.025 -17.987 1.00 75.69 84 TRP A CA 1
ATOM 714 C C . TRP A 1 84 ? 18.589 18.420 -18.368 1.00 75.69 84 TRP A C 1
ATOM 716 O O . TRP A 1 84 ? 19.346 18.557 -19.312 1.00 75.69 84 TRP A O 1
ATOM 726 N N . LEU A 1 85 ? 18.273 19.466 -17.600 1.00 69.69 85 LEU A N 1
ATOM 727 C CA . LEU A 1 85 ? 18.829 20.807 -17.844 1.00 69.69 85 LEU A CA 1
ATOM 728 C C . LEU A 1 85 ? 20.323 20.925 -17.518 1.00 69.69 85 LEU A C 1
ATOM 730 O O . LEU A 1 85 ? 20.909 21.970 -17.764 1.00 69.69 85 LEU A O 1
ATOM 734 N N . LYS A 1 86 ? 20.932 19.897 -16.918 1.00 76.50 86 LYS A N 1
ATOM 735 C CA . LYS A 1 86 ? 22.378 19.854 -16.665 1.00 76.50 86 LYS A CA 1
ATOM 736 C C . LYS A 1 86 ? 23.161 19.282 -17.847 1.00 76.50 86 LYS A C 1
ATOM 738 O O . LYS A 1 86 ? 24.386 19.318 -17.819 1.00 76.50 86 LYS A O 1
ATOM 743 N N . GLU A 1 87 ? 22.467 18.731 -18.839 1.00 79.25 87 GLU A N 1
ATOM 744 C CA . GLU A 1 87 ? 23.049 18.220 -20.074 1.00 79.25 87 GLU A CA 1
ATOM 745 C C . GLU A 1 87 ? 22.876 19.277 -21.169 1.00 79.25 87 GLU A C 1
ATOM 747 O O . GLU A 1 87 ? 21.757 19.731 -21.426 1.00 79.25 87 GLU A O 1
ATOM 752 N N . GLU A 1 88 ? 23.980 19.677 -21.807 1.00 73.94 88 GLU A N 1
ATOM 753 C CA . GLU A 1 88 ? 23.995 20.778 -22.786 1.00 73.94 88 GLU A CA 1
ATOM 754 C C . GLU A 1 88 ? 23.015 20.537 -23.949 1.00 73.94 88 GLU A C 1
ATOM 756 O O . GLU A 1 88 ? 22.288 21.448 -24.355 1.00 73.94 88 GLU A O 1
ATOM 761 N N . ASP A 1 89 ? 22.920 19.294 -24.426 1.00 75.25 89 ASP A N 1
ATOM 762 C CA . ASP A 1 89 ? 22.041 18.908 -25.536 1.00 75.25 89 ASP A CA 1
ATOM 763 C C . ASP A 1 89 ? 20.552 18.990 -25.159 1.00 75.25 89 ASP A C 1
ATOM 765 O O . ASP A 1 89 ? 19.714 19.483 -25.926 1.00 75.25 89 ASP A O 1
ATOM 769 N N . CYS A 1 90 ? 20.217 18.564 -23.941 1.00 74.94 90 CYS A N 1
ATOM 770 C CA . CYS A 1 90 ? 18.861 18.603 -23.410 1.00 74.94 90 CYS A CA 1
ATOM 771 C C . CYS A 1 90 ? 18.405 20.048 -23.149 1.00 74.94 90 CYS A C 1
ATOM 773 O O . CYS A 1 90 ? 17.282 20.418 -23.507 1.00 74.94 90 CYS A O 1
ATOM 775 N N . GLU A 1 91 ? 19.269 20.893 -22.577 1.00 77.56 91 GLU A N 1
ATOM 776 C CA . GLU A 1 91 ? 18.980 22.318 -22.379 1.00 77.56 91 GLU A CA 1
ATOM 777 C C . GLU A 1 91 ? 18.752 23.036 -23.721 1.00 77.56 91 GLU A C 1
ATOM 779 O O . GLU A 1 91 ? 17.776 23.783 -23.874 1.00 77.56 91 GLU A O 1
ATOM 784 N N . MET A 1 92 ? 19.612 22.775 -24.714 1.00 79.62 92 MET A N 1
ATOM 785 C CA . MET A 1 92 ? 19.510 23.363 -26.051 1.00 79.62 92 MET A CA 1
ATOM 786 C C . MET A 1 92 ? 18.187 23.001 -26.729 1.00 79.62 92 MET A C 1
ATOM 788 O O . MET A 1 92 ? 17.519 23.864 -27.308 1.00 79.62 92 MET A O 1
ATOM 792 N N . MET A 1 93 ? 17.771 21.739 -26.630 1.00 78.81 93 MET A N 1
ATOM 793 C CA . MET A 1 93 ? 16.506 21.299 -27.201 1.00 78.81 93 MET A CA 1
ATOM 794 C C . MET A 1 93 ? 15.302 21.955 -26.521 1.00 78.81 93 MET A C 1
ATOM 796 O O . MET A 1 93 ? 14.406 22.444 -27.215 1.00 78.81 93 MET A O 1
ATOM 800 N N . VAL A 1 94 ? 15.276 21.991 -25.184 1.00 77.38 94 VAL A N 1
ATOM 801 C CA . VAL A 1 94 ? 14.172 22.604 -24.433 1.00 77.38 94 VAL A CA 1
ATOM 802 C C . VAL A 1 94 ? 14.005 24.061 -24.854 1.00 77.38 94 VAL A C 1
ATOM 804 O O . VAL A 1 94 ? 12.900 24.453 -25.229 1.00 77.38 94 VAL A O 1
ATOM 807 N N . LYS A 1 95 ? 15.095 24.839 -24.897 1.00 78.81 95 LYS A N 1
ATOM 808 C CA . LYS A 1 95 ? 15.067 26.237 -25.360 1.00 78.81 95 LYS A CA 1
ATOM 809 C C . LYS A 1 95 ? 14.549 26.353 -26.795 1.00 78.81 95 LYS A C 1
ATOM 811 O O . LYS A 1 95 ? 13.596 27.088 -27.046 1.00 78.81 95 LYS A O 1
ATOM 816 N N . LYS A 1 96 ? 15.086 25.547 -27.718 1.00 82.38 96 LYS A N 1
ATOM 817 C CA . LYS A 1 96 ? 14.688 25.536 -29.138 1.00 82.38 96 LYS A CA 1
ATOM 818 C C . LYS A 1 96 ? 13.196 25.257 -29.340 1.00 82.38 96 LYS A C 1
ATOM 820 O O . LYS A 1 96 ? 12.585 25.823 -30.247 1.00 82.38 96 LYS A O 1
ATOM 825 N N . VAL A 1 97 ? 12.602 24.363 -28.550 1.00 80.06 97 VAL A N 1
ATOM 826 C CA . VAL A 1 97 ? 11.174 24.021 -28.655 1.00 80.06 97 VAL A CA 1
ATOM 827 C C . VAL A 1 97 ? 10.297 25.090 -27.998 1.00 80.06 97 VAL A C 1
ATOM 829 O O . VAL A 1 97 ? 9.244 25.415 -28.549 1.00 80.06 97 VAL A O 1
ATOM 832 N N . TRP A 1 98 ? 10.735 25.657 -26.871 1.00 75.19 98 TRP A N 1
ATOM 833 C CA . TRP A 1 98 ? 9.978 26.643 -26.091 1.00 75.19 98 TRP A CA 1
ATOM 834 C C . TRP A 1 98 ? 9.960 28.045 -26.718 1.00 75.19 98 TRP A C 1
ATOM 836 O O . TRP A 1 98 ?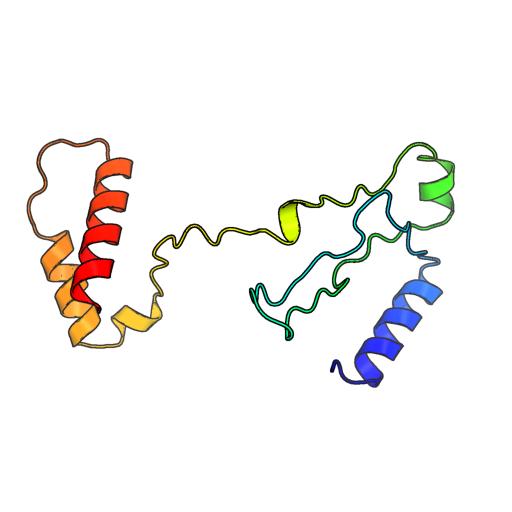 8.972 28.762 -26.591 1.00 75.19 98 TRP A O 1
ATOM 846 N N . GLU A 1 99 ? 11.014 28.425 -27.444 1.00 77.50 99 GLU A N 1
ATOM 847 C CA . GLU A 1 99 ? 11.123 29.728 -28.124 1.00 77.50 99 GLU A CA 1
ATOM 848 C C . GLU A 1 99 ? 10.364 29.788 -29.464 1.00 77.50 99 GLU A C 1
ATOM 850 O O . GLU A 1 99 ? 10.164 30.863 -30.037 1.00 77.50 99 GLU A O 1
ATOM 855 N N . ARG A 1 100 ? 9.885 28.647 -29.981 1.00 69.44 100 ARG A N 1
ATOM 856 C CA . ARG A 1 100 ? 9.045 28.618 -31.186 1.00 69.44 100 ARG A CA 1
ATOM 857 C C . ARG A 1 100 ? 7.696 29.268 -30.884 1.00 69.44 100 ARG A C 1
ATOM 859 O O . ARG A 1 100 ? 6.904 28.722 -30.120 1.00 69.44 100 ARG A O 1
ATOM 866 N N . LYS A 1 101 ? 7.395 30.394 -31.548 1.00 59.28 101 LYS A N 1
ATOM 867 C CA . LYS A 1 101 ? 6.078 31.055 -31.486 1.00 59.28 101 LYS A CA 1
ATOM 868 C C . LYS A 1 101 ? 4.959 30.039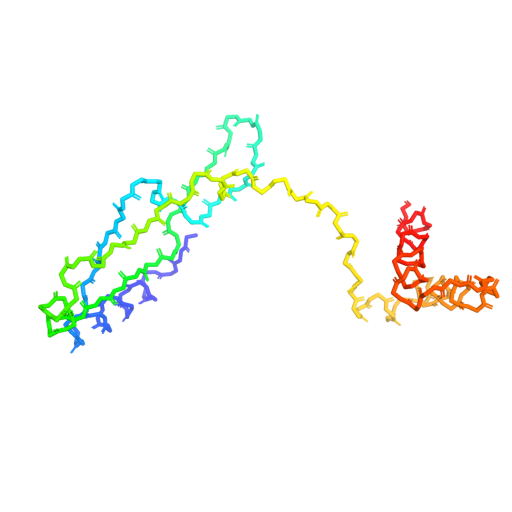 -31.736 1.00 59.28 101 LYS A C 1
ATOM 870 O O . LYS A 1 101 ? 4.784 29.568 -32.859 1.00 59.28 101 LYS A O 1
ATOM 875 N N . GLN A 1 102 ? 4.191 29.722 -30.697 1.00 62.03 102 GLN A N 1
ATOM 876 C CA . GLN A 1 102 ? 2.954 28.960 -30.831 1.00 62.03 102 GLN A CA 1
ATOM 877 C C . GLN A 1 102 ? 1.778 29.924 -31.002 1.00 62.03 102 GLN A C 1
ATOM 879 O O . GLN A 1 102 ? 1.644 30.889 -30.252 1.00 62.03 102 GLN A O 1
ATOM 884 N N . MET A 1 103 ? 0.931 29.674 -32.003 1.00 58.62 103 MET A N 1
ATOM 885 C CA . MET A 1 103 ? -0.320 30.413 -32.171 1.00 58.62 103 MET A CA 1
ATOM 886 C C . MET A 1 103 ? -1.305 30.086 -31.041 1.00 58.62 103 MET A C 1
ATOM 888 O O . MET A 1 103 ? -1.379 28.943 -30.592 1.00 58.62 103 MET A O 1
ATOM 892 N N . ASN A 1 104 ? -2.043 31.119 -30.623 1.00 59.22 104 ASN A N 1
ATOM 893 C CA . ASN A 1 104 ? -3.192 31.156 -29.709 1.00 59.22 104 ASN A CA 1
ATOM 894 C C . ASN A 1 104 ? -3.819 29.790 -29.375 1.00 59.22 104 ASN A C 1
ATOM 896 O O . ASN A 1 104 ? -4.750 29.332 -30.036 1.00 59.22 104 ASN A O 1
ATOM 900 N N . LEU A 1 105 ? -3.341 29.175 -28.296 1.00 59.38 105 LEU A N 1
ATOM 901 C CA . LEU A 1 105 ? -3.983 28.043 -27.639 1.00 59.38 105 LEU A CA 1
ATOM 902 C C . LEU A 1 105 ? -4.028 28.334 -26.141 1.00 59.38 105 LEU A C 1
ATOM 904 O O . LEU A 1 105 ? -3.137 28.990 -25.609 1.00 59.38 105 LEU A O 1
ATOM 908 N N . GLU A 1 106 ? -5.057 27.820 -25.468 1.00 70.38 106 GLU A N 1
ATOM 909 C CA . GLU A 1 106 ? -5.158 27.848 -24.007 1.00 70.38 106 GLU A CA 1
ATOM 910 C C . GLU A 1 106 ? -3.836 27.385 -23.359 1.00 70.38 106 GLU A C 1
ATOM 912 O O . GLU A 1 106 ? -3.295 26.353 -23.784 1.00 70.38 106 GLU A O 1
ATOM 917 N N . PRO A 1 107 ? -3.322 28.075 -22.322 1.00 71.56 107 PRO A N 1
ATOM 918 C CA . PRO A 1 107 ? -1.966 27.866 -21.797 1.00 71.56 107 PRO A CA 1
ATOM 919 C C . PRO A 1 107 ? -1.618 26.404 -21.469 1.00 71.56 107 PRO A C 1
ATOM 921 O O . PRO A 1 107 ? -0.509 25.939 -21.726 1.00 71.56 107 PRO A O 1
ATOM 924 N N . ILE A 1 108 ? -2.582 25.627 -20.963 1.00 72.94 108 ILE A N 1
ATOM 925 C CA . ILE A 1 108 ? -2.383 24.208 -20.617 1.00 72.94 108 ILE A CA 1
ATOM 926 C C . ILE A 1 108 ? -2.175 23.337 -21.864 1.00 72.94 108 ILE A C 1
ATOM 928 O O . ILE A 1 108 ? -1.351 22.421 -21.851 1.00 72.94 108 ILE A O 1
ATOM 932 N N . LYS A 1 109 ? -2.888 23.625 -22.959 1.00 74.06 109 LYS A N 1
ATOM 933 C CA . LYS A 1 109 ? -2.736 22.883 -24.219 1.00 74.06 109 LYS A CA 1
ATOM 934 C C . LYS A 1 109 ? -1.382 23.173 -24.867 1.00 74.06 109 LYS A C 1
ATOM 936 O O . LYS A 1 109 ? -0.793 22.270 -25.457 1.00 74.06 109 LYS A O 1
ATOM 941 N N . GLN A 1 110 ? -0.870 24.394 -24.708 1.00 72.19 110 GLN A N 1
ATOM 942 C CA . GLN A 1 110 ? 0.472 24.768 -25.165 1.00 72.19 110 GLN A CA 1
ATOM 943 C C . GLN A 1 110 ? 1.548 23.981 -24.414 1.00 72.19 110 GLN A C 1
ATOM 945 O O . GLN A 1 110 ? 2.389 23.344 -25.045 1.00 72.19 110 GLN A O 1
ATOM 950 N N . VAL A 1 111 ? 1.475 23.936 -23.078 1.00 76.88 111 VAL A N 1
ATOM 951 C CA . VAL A 1 111 ? 2.433 23.178 -22.255 1.00 76.88 111 VAL A CA 1
ATOM 952 C C . VAL A 1 111 ? 2.424 21.691 -22.618 1.00 76.88 111 VAL A C 1
ATOM 954 O O . VAL A 1 111 ? 3.485 21.103 -22.814 1.00 76.88 111 VAL A O 1
ATOM 957 N N . GLN A 1 112 ? 1.248 21.079 -22.786 1.00 77.88 112 GLN A N 1
ATOM 958 C CA . GLN A 1 112 ? 1.147 19.672 -23.197 1.00 77.88 112 GLN A CA 1
ATOM 959 C C . GLN A 1 112 ? 1.764 19.415 -24.579 1.00 77.88 112 GLN A C 1
ATOM 961 O O . GLN A 1 112 ? 2.474 18.426 -24.757 1.00 77.88 112 GLN A O 1
ATOM 966 N N . ASN A 1 113 ? 1.533 20.311 -25.542 1.00 78.31 113 ASN A N 1
ATOM 967 C CA . ASN A 1 113 ? 2.101 20.197 -26.884 1.00 78.31 113 ASN A CA 1
ATOM 968 C C . ASN A 1 113 ? 3.633 20.303 -26.871 1.00 78.31 113 ASN A C 1
ATOM 970 O O . ASN A 1 113 ? 4.316 19.522 -27.533 1.00 78.31 113 ASN A O 1
ATOM 974 N N . LEU A 1 114 ? 4.175 21.244 -26.095 1.00 78.06 114 LEU A N 1
ATOM 975 C CA . LEU A 1 114 ? 5.617 21.435 -25.970 1.00 78.06 114 LEU A CA 1
ATOM 976 C C . LEU A 1 114 ? 6.289 20.212 -25.332 1.00 78.06 114 LEU A C 1
ATOM 978 O O . LEU A 1 114 ? 7.288 19.729 -25.857 1.00 78.06 114 LEU A O 1
ATOM 982 N N . LEU A 1 115 ? 5.694 19.646 -24.277 1.00 80.94 115 LEU A N 1
ATOM 983 C CA . LEU A 1 115 ? 6.180 18.416 -23.644 1.00 80.94 115 LEU A CA 1
ATOM 984 C C . LEU A 1 115 ? 6.185 17.221 -24.612 1.00 80.94 115 LEU A C 1
ATOM 986 O O . LEU A 1 115 ? 7.164 16.480 -24.670 1.00 80.94 115 LEU A O 1
ATOM 990 N N . GLN A 1 116 ? 5.126 17.050 -25.412 1.00 80.81 116 GLN A N 1
ATOM 991 C CA . GLN A 1 116 ? 5.071 1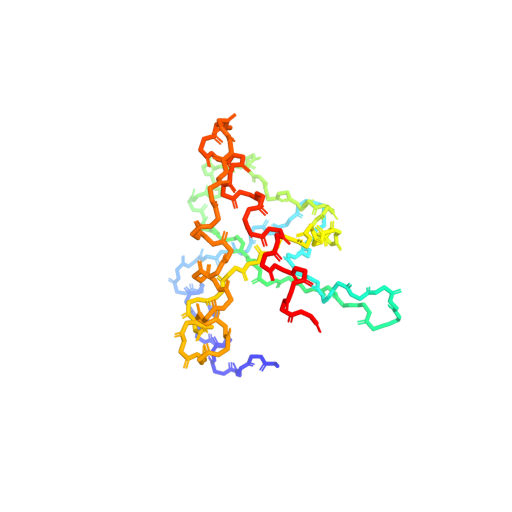5.994 -26.431 1.00 80.81 116 GLN A CA 1
ATOM 992 C C . GLN A 1 116 ? 6.147 16.164 -27.508 1.00 80.81 116 GLN A C 1
ATOM 994 O O . GLN A 1 116 ? 6.730 15.178 -27.949 1.00 80.81 116 GLN A O 1
ATOM 999 N N . ARG A 1 117 ? 6.429 17.405 -27.918 1.00 78.56 117 ARG A N 1
ATOM 1000 C CA . ARG A 1 117 ? 7.477 17.701 -28.901 1.00 78.56 117 ARG A CA 1
ATOM 1001 C C . ARG A 1 117 ? 8.874 17.422 -28.362 1.00 78.56 117 ARG A C 1
ATOM 1003 O O . ARG A 1 117 ? 9.637 16.758 -29.051 1.00 78.56 117 ARG A O 1
ATOM 1010 N N . CYS A 1 118 ? 9.181 17.857 -27.139 1.00 75.00 118 CYS A N 1
ATOM 1011 C CA . CYS A 1 118 ? 10.456 17.526 -26.497 1.00 75.00 118 CYS A CA 1
ATOM 1012 C C . CYS A 1 118 ? 10.644 16.006 -26.398 1.00 75.00 118 CYS A C 1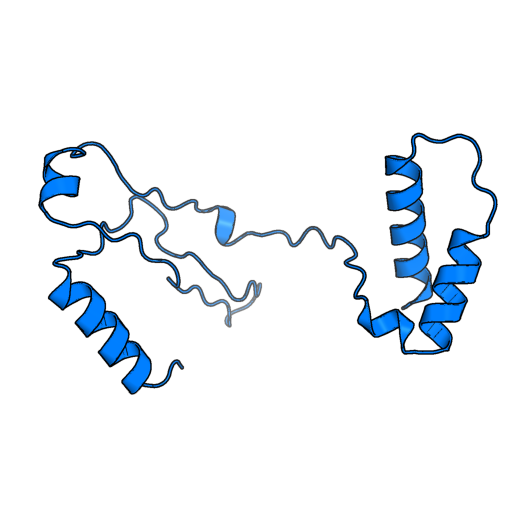
ATOM 1014 O O . CYS A 1 118 ? 11.714 15.496 -26.702 1.00 75.00 118 CYS A O 1
ATOM 1016 N N . SER A 1 119 ? 9.584 15.266 -26.053 1.00 75.81 119 SER A N 1
ATOM 1017 C CA . SER A 1 119 ? 9.638 13.802 -25.991 1.00 75.81 119 SER A CA 1
ATOM 1018 C C . SER A 1 119 ? 10.030 13.140 -27.313 1.00 75.81 119 SER A C 1
ATOM 1020 O O . SER A 1 119 ? 10.675 12.100 -27.277 1.00 75.81 119 SER A O 1
ATOM 1022 N N . GLY A 1 120 ? 9.599 13.685 -28.454 1.00 73.38 120 GLY A N 1
ATOM 1023 C CA . GLY A 1 120 ? 9.863 13.096 -29.769 1.00 73.38 120 GLY A CA 1
ATOM 1024 C C . GLY A 1 120 ? 11.261 13.379 -30.320 1.00 73.38 120 GLY A C 1
ATOM 1025 O O . GLY A 1 120 ? 11.697 12.663 -31.209 1.00 73.38 120 GLY A O 1
ATOM 1026 N N . GLU A 1 121 ? 11.947 14.403 -29.808 1.00 72.62 121 GLU A N 1
ATOM 1027 C CA . GLU A 1 121 ? 13.289 14.816 -30.258 1.00 72.62 121 GLU A CA 1
ATOM 1028 C C . GLU A 1 121 ? 14.400 14.336 -29.295 1.00 72.62 121 GLU A C 1
ATOM 1030 O O . GLU A 1 121 ? 15.571 14.387 -29.650 1.00 72.62 121 GLU A O 1
ATOM 1035 N N . LEU A 1 122 ? 14.045 13.877 -28.081 1.00 63.09 122 LEU A N 1
ATOM 1036 C CA . LEU A 1 122 ? 14.954 13.271 -27.080 1.00 63.09 122 LEU A CA 1
ATOM 1037 C C . LEU A 1 122 ? 15.158 11.754 -27.264 1.00 63.09 122 LEU A C 1
ATOM 1039 O O . LEU A 1 122 ? 15.809 11.135 -26.425 1.00 63.09 122 LEU A O 1
ATOM 1043 N N . THR A 1 123 ? 14.556 11.145 -28.291 1.00 50.28 123 THR A N 1
ATOM 1044 C CA . THR A 1 123 ? 14.681 9.703 -28.593 1.00 50.28 123 THR A CA 1
ATOM 1045 C C . THR A 1 123 ? 15.621 9.497 -29.768 1.00 50.28 123 THR A C 1
ATOM 1047 O O . THR A 1 123 ? 16.440 8.556 -29.697 1.00 50.28 123 THR A O 1
#

Secondary structure (DSSP, 8-state):
---HHHHHHHHHHHHHTT-EE---EE----EE---SSTT--EE-----EE-HHHHHH-TT--PEE-GGGGG----------GGGGGSHHHHHHHHHHHSS---S--HHHHHHHHHHHHHHH--

pLDDT: mean 80.48, std 13.91, range [46.66, 97.75]

Sequence (123 aa):
MRPKGQMGMFREALEINDLYDMGYVGDCFTWSNGHNDHTFTKERLDRFVANKEWRERFQLVKVEGNEKYGKRIRKFWFKFEAGWLKEEDCEMMVKKVWERKQMNLEPIKQVQNLLQRCSGELT

InterPro domains:
  IPR036691 Endonuclease/exonuclease/phosphatase superfamily [SSF56219] (6-63)

Foldseek 3Di:
DDDPVVVVVVVVVCVVVQKDFLAEDPDQFQDWPLDPDPVTDTDRPDTDIDHPVVCVVCVPDHHYDDPCNSVPPVPVQQDDDPVLCVPPVSVVLLCVLVPPDDPDDDPVVSVSVSSVVSVVVVD

Radius of gyration: 23.02 Å; chains: 1; bounding box: 42×47×53 Å